Protein AF-A0A1S3DEG0-F1 (afdb_monomer)

Mean predicted aligned error: 12.52 Å

Sequence (162 aa):
MDVEYLLEYLDYTADIGVTLSTEQLSIVQNSLRILQDQARFCRMYFFGIIYGTQKNYYIAFGVRQDALDRIFYYSLNGLNWVLIPNPVSQDNAYSLSQDCRVRFVGDPLLFRDVEEVDTKGMFTIGERGEGDVEAESIKEMVPEIEQVRRLRYDSPRTILNG

Solvent-accessible surface area (backbone atoms only — not comparable to full-atom values): 9826 Å² total; per-residue (Å²): 77,48,50,92,51,38,67,63,52,38,63,73,32,43,88,78,70,49,78,71,55,73,64,57,43,53,44,32,45,52,34,47,52,52,48,25,63,76,71,63,34,73,44,42,30,44,72,50,72,51,77,29,79,77,29,43,38,36,34,33,36,33,30,40,91,82,69,76,60,71,51,43,29,37,15,72,76,44,60,64,74,43,78,53,79,77,69,95,48,69,66,64,37,44,59,55,37,72,72,59,80,67,79,47,54,57,53,59,75,45,72,71,89,80,70,82,78,63,95,69,88,78,93,77,95,79,85,88,80,96,64,90,83,72,35,45,44,54,49,46,46,50,36,55,52,48,52,54,39,49,71,72,71,60,59,73,82,74,71,93,78,132

pLDDT: mean 70.71, std 19.08, range [29.12, 95.38]

Radius of gyration: 17.84 Å; Cα contacts (8 Å, |Δi|>4): 193; chains: 1; bounding box: 49×44×47 Å

Structure (mmCIF, N/CA/C/O backbone):
data_AF-A0A1S3DEG0-F1
#
_entry.id   AF-A0A1S3DEG0-F1
#
loop_
_atom_site.group_PDB
_atom_site.id
_atom_site.type_symbol
_atom_site.label_atom_id
_atom_site.label_alt_id
_atom_site.label_comp_id
_atom_site.label_asym_id
_atom_site.label_entity_id
_atom_site.label_seq_id
_atom_site.pdbx_PDB_ins_code
_atom_site.Cartn_x
_atom_site.Cartn_y
_atom_site.Cartn_z
_atom_site.occupancy
_atom_site.B_iso_or_equiv
_atom_site.auth_seq_id
_atom_site.auth_comp_id
_atom_site.auth_asym_id
_atom_site.auth_atom_id
_atom_site.pdbx_PDB_model_num
ATOM 1 N N . MET A 1 1 ? -5.744 -8.211 1.419 1.00 82.19 1 MET A N 1
ATOM 2 C CA . MET A 1 1 ? -5.838 -8.379 2.884 1.00 82.19 1 MET A CA 1
ATOM 3 C C . MET A 1 1 ? -6.459 -7.113 3.436 1.00 82.19 1 MET A C 1
ATOM 5 O O . MET A 1 1 ? -5.921 -6.046 3.166 1.00 82.19 1 MET A O 1
ATOM 9 N N . ASP A 1 2 ? -7.634 -7.197 4.057 1.00 87.81 2 ASP A N 1
ATOM 10 C CA . ASP A 1 2 ? -8.298 -6.002 4.605 1.00 87.81 2 ASP A CA 1
ATOM 11 C C . ASP A 1 2 ? -7.419 -5.386 5.701 1.00 87.81 2 ASP A C 1
ATOM 13 O O . ASP A 1 2 ? -6.855 -6.123 6.511 1.00 87.81 2 ASP A O 1
ATOM 17 N N . VAL A 1 3 ? -7.257 -4.062 5.698 1.00 88.75 3 VAL A N 1
ATOM 18 C CA . VAL A 1 3 ? -6.387 -3.352 6.651 1.00 88.75 3 VAL A CA 1
ATOM 19 C C . VAL A 1 3 ? -6.882 -3.511 8.091 1.00 88.75 3 VAL A C 1
ATOM 21 O O . VAL A 1 3 ? -6.070 -3.529 9.023 1.00 88.75 3 VAL A O 1
ATOM 24 N N . GLU A 1 4 ? -8.190 -3.682 8.294 1.00 87.62 4 GLU A N 1
ATOM 25 C CA . GLU A 1 4 ? -8.755 -3.924 9.625 1.00 87.62 4 GLU A CA 1
ATOM 26 C C . GLU A 1 4 ? -8.282 -5.252 10.225 1.00 87.62 4 GLU A C 1
ATOM 28 O O . GLU A 1 4 ? -7.932 -5.292 11.403 1.00 87.62 4 GLU A O 1
ATOM 33 N N . TYR A 1 5 ? -8.165 -6.289 9.393 1.00 87.25 5 TYR A N 1
ATOM 34 C CA . TYR A 1 5 ? -7.825 -7.661 9.791 1.00 87.25 5 TYR A CA 1
ATOM 35 C C . TYR A 1 5 ? -6.425 -8.083 9.318 1.00 87.25 5 TYR A C 1
ATOM 37 O O . TYR A 1 5 ? -6.130 -9.267 9.170 1.00 87.25 5 TYR A O 1
ATOM 45 N N . LEU A 1 6 ? -5.546 -7.116 9.033 1.00 85.62 6 LEU A N 1
ATOM 46 C CA . LEU A 1 6 ? -4.261 -7.373 8.377 1.00 85.62 6 LEU A CA 1
ATOM 47 C C . LEU A 1 6 ? -3.353 -8.317 9.179 1.00 85.62 6 LEU A C 1
ATOM 49 O O . LEU A 1 6 ? -2.688 -9.160 8.585 1.00 85.62 6 LEU A O 1
ATOM 53 N N . LEU A 1 7 ? -3.350 -8.188 10.509 1.00 86.00 7 LEU A N 1
ATOM 54 C CA . LEU A 1 7 ? -2.585 -9.057 11.406 1.00 86.00 7 LEU A CA 1
ATOM 55 C C . LEU A 1 7 ? -3.064 -10.511 11.311 1.00 86.00 7 LEU A C 1
ATOM 57 O O . LEU A 1 7 ? -2.260 -11.399 11.056 1.00 86.00 7 LEU A O 1
ATOM 61 N N . GLU A 1 8 ? -4.377 -10.732 11.400 1.00 86.44 8 GLU A N 1
ATOM 62 C CA . GLU A 1 8 ? -4.973 -12.066 11.283 1.00 86.44 8 GLU A CA 1
ATOM 63 C C . GLU A 1 8 ? -4.641 -12.699 9.929 1.00 86.44 8 GLU A C 1
ATOM 65 O O . GLU A 1 8 ? -4.237 -13.857 9.858 1.00 86.44 8 GLU A O 1
ATOM 70 N N . TYR A 1 9 ? -4.749 -11.929 8.840 1.00 84.12 9 TYR A N 1
ATOM 71 C CA . TYR A 1 9 ? -4.392 -12.415 7.508 1.00 84.12 9 TYR A CA 1
ATOM 72 C C . TYR A 1 9 ? -2.926 -12.830 7.400 1.00 84.12 9 TYR A C 1
ATOM 74 O O . TYR A 1 9 ? -2.643 -13.835 6.751 1.00 84.12 9 TYR A O 1
ATOM 82 N N . LEU A 1 10 ? -2.010 -12.075 8.008 1.00 82.81 10 LEU A N 1
ATOM 83 C CA . LEU A 1 10 ? -0.590 -12.410 7.977 1.00 82.81 10 LEU A CA 1
ATOM 84 C C . LEU A 1 10 ? -0.275 -13.654 8.795 1.00 82.81 10 LEU A C 1
ATOM 86 O O . LEU A 1 10 ? 0.512 -14.469 8.323 1.00 82.81 10 LEU A O 1
ATOM 90 N N . ASP A 1 11 ? -0.928 -13.840 9.941 1.00 82.88 11 ASP A N 1
ATOM 91 C CA . ASP A 1 11 ? -0.791 -15.058 10.742 1.00 82.88 11 ASP A CA 1
ATOM 92 C C . ASP A 1 11 ? -1.233 -16.293 9.940 1.00 82.88 11 ASP A C 1
ATOM 94 O O . ASP A 1 11 ? -0.528 -17.301 9.917 1.00 82.88 11 ASP A O 1
ATOM 98 N N . TYR A 1 12 ? -2.333 -16.198 9.181 1.00 81.06 12 TYR A N 1
ATOM 99 C CA . TYR A 1 12 ? -2.764 -17.277 8.279 1.00 81.06 12 TYR A CA 1
ATOM 100 C C . TYR A 1 12 ? -1.820 -17.506 7.092 1.00 81.06 12 TYR A C 1
ATOM 102 O O . TYR A 1 12 ? -1.755 -18.617 6.567 1.00 81.06 12 TYR A O 1
ATOM 110 N N . THR A 1 13 ? -1.108 -16.475 6.629 1.00 76.25 13 THR A N 1
ATOM 111 C CA . THR A 1 13 ? -0.156 -16.592 5.511 1.00 76.25 13 THR A CA 1
ATOM 112 C C . THR A 1 13 ? 1.294 -16.789 5.951 1.00 76.25 13 THR A C 1
ATOM 114 O O . THR A 1 13 ? 2.182 -16.872 5.099 1.00 76.25 13 THR A O 1
ATOM 117 N N . ALA A 1 14 ? 1.557 -16.902 7.252 1.00 76.56 14 ALA A N 1
ATOM 118 C CA . ALA A 1 14 ? 2.904 -17.105 7.772 1.00 76.56 14 ALA A CA 1
ATOM 119 C C . ALA A 1 14 ? 3.514 -18.416 7.245 1.00 76.56 14 ALA A C 1
ATOM 121 O O . ALA A 1 14 ? 4.683 -18.443 6.856 1.00 76.56 14 ALA A O 1
ATOM 122 N N . ASP A 1 15 ? 2.692 -19.462 7.110 1.00 72.38 15 ASP A N 1
ATOM 123 C CA . ASP A 1 15 ? 3.102 -20.784 6.618 1.00 72.38 15 ASP A CA 1
ATOM 124 C C . ASP A 1 15 ? 3.563 -20.784 5.151 1.00 72.38 15 ASP A C 1
ATOM 126 O O . ASP A 1 15 ? 4.336 -21.648 4.740 1.00 72.38 15 ASP A O 1
ATOM 130 N N . ILE A 1 16 ? 3.134 -19.800 4.351 1.00 71.12 16 ILE A N 1
ATOM 131 C CA . ILE A 1 16 ? 3.539 -19.650 2.941 1.00 71.12 16 ILE A CA 1
ATOM 132 C C . ILE A 1 16 ? 4.714 -18.676 2.759 1.00 71.12 16 ILE A C 1
ATOM 134 O O . ILE A 1 16 ? 5.037 -18.298 1.633 1.00 71.12 16 ILE A O 1
ATOM 138 N N . GLY A 1 17 ? 5.360 -18.267 3.857 1.00 67.38 17 GLY A N 1
ATOM 139 C CA . GLY A 1 17 ? 6.554 -17.421 3.837 1.00 67.38 17 GLY A CA 1
ATOM 140 C C . GLY A 1 17 ? 6.285 -15.940 3.562 1.00 67.38 17 GLY A C 1
ATOM 141 O O . GLY A 1 17 ? 7.229 -15.183 3.345 1.00 67.38 17 GLY A O 1
ATOM 142 N N . VAL A 1 18 ? 5.020 -15.505 3.583 1.00 67.88 18 VAL A N 1
ATOM 143 C CA . VAL A 1 18 ? 4.659 -14.085 3.500 1.00 67.88 18 VAL A CA 1
ATOM 144 C C . VAL A 1 18 ? 4.621 -13.528 4.916 1.00 67.88 18 VAL A C 1
ATOM 146 O O . VAL A 1 18 ? 3.647 -13.724 5.639 1.00 67.88 18 VAL A O 1
ATOM 149 N N . THR A 1 19 ? 5.689 -12.843 5.321 1.00 75.75 19 THR A N 1
ATOM 150 C CA . THR A 1 19 ? 5.804 -12.277 6.669 1.00 75.75 19 THR A CA 1
ATOM 151 C C . THR A 1 19 ? 6.229 -10.810 6.624 1.00 75.75 19 THR A C 1
ATOM 153 O O . THR A 1 19 ? 7.064 -10.395 5.820 1.00 75.75 19 THR A O 1
ATOM 156 N N . LEU A 1 20 ? 5.618 -10.007 7.493 1.00 81.06 20 LEU A N 1
ATOM 157 C CA . LEU A 1 20 ? 6.063 -8.659 7.838 1.00 81.06 20 LEU A CA 1
ATOM 158 C C . LEU A 1 20 ? 6.545 -8.686 9.284 1.00 81.06 20 LEU A C 1
ATOM 160 O O . LEU A 1 20 ? 5.969 -9.396 10.110 1.00 81.06 20 LEU A O 1
ATOM 164 N N . SER A 1 21 ? 7.566 -7.894 9.616 1.00 85.56 21 SER A N 1
ATOM 165 C CA . SER A 1 21 ? 7.881 -7.684 11.031 1.00 85.56 21 SER A CA 1
ATOM 166 C C . SER A 1 21 ? 6.718 -6.967 11.725 1.00 85.56 21 SER A C 1
ATOM 168 O O . SER A 1 21 ? 5.973 -6.214 11.097 1.00 85.56 21 SER A O 1
ATOM 170 N N . THR A 1 22 ? 6.566 -7.153 13.036 1.00 85.62 22 THR A N 1
ATOM 171 C CA . THR A 1 22 ? 5.518 -6.474 13.820 1.00 85.62 22 THR A CA 1
ATOM 172 C C . THR A 1 22 ? 5.608 -4.948 13.705 1.00 85.62 22 THR A C 1
ATOM 174 O O . THR A 1 22 ? 4.589 -4.257 13.666 1.00 85.62 22 THR A O 1
ATOM 177 N N . GLU A 1 23 ? 6.828 -4.419 13.599 1.00 88.88 23 GLU A N 1
ATOM 178 C CA . GLU A 1 23 ? 7.080 -2.998 13.367 1.00 88.88 23 GLU A CA 1
ATOM 179 C C . GLU A 1 23 ? 6.576 -2.560 11.986 1.00 88.88 23 GLU A C 1
ATOM 181 O O . GLU A 1 23 ? 5.772 -1.633 11.891 1.00 88.88 23 GLU A O 1
ATOM 186 N N . GLN A 1 24 ? 6.978 -3.263 10.922 1.00 88.25 24 GLN A N 1
ATOM 187 C CA . GLN A 1 24 ? 6.537 -2.974 9.553 1.00 88.25 24 GLN A CA 1
ATOM 188 C C . GLN A 1 24 ? 5.021 -3.079 9.413 1.00 88.25 24 GLN A C 1
ATOM 190 O O . GLN A 1 24 ? 4.398 -2.234 8.775 1.00 88.25 24 GLN A O 1
ATOM 195 N N . LEU A 1 25 ? 4.422 -4.088 10.041 1.00 89.38 25 LEU A N 1
ATOM 196 C CA . LEU A 1 25 ? 2.982 -4.277 10.069 1.00 89.38 25 LEU A CA 1
ATOM 197 C C . LEU A 1 25 ? 2.281 -3.083 10.719 1.00 89.38 25 LEU A C 1
ATOM 199 O O . LEU A 1 25 ? 1.354 -2.530 10.135 1.00 89.38 25 LEU A O 1
ATOM 203 N N . SER A 1 26 ? 2.749 -2.654 11.891 1.00 91.00 26 SER A N 1
ATOM 204 C CA . SER A 1 26 ? 2.172 -1.513 12.611 1.00 91.00 26 SER A CA 1
ATOM 205 C C . SER A 1 26 ? 2.278 -0.222 11.795 1.00 91.00 26 SER A C 1
ATOM 207 O O . SER A 1 26 ? 1.328 0.556 11.723 1.00 91.00 26 SER A O 1
ATOM 209 N N . ILE A 1 27 ? 3.422 -0.016 11.138 1.00 92.75 27 ILE A N 1
ATOM 210 C CA . ILE A 1 27 ? 3.673 1.113 10.238 1.00 92.75 27 ILE A CA 1
ATOM 211 C C . ILE A 1 27 ? 2.680 1.109 9.070 1.00 92.75 27 ILE A C 1
ATOM 213 O O . ILE A 1 27 ? 1.974 2.097 8.862 1.00 92.75 27 ILE A O 1
ATOM 217 N N . VAL A 1 28 ? 2.596 -0.008 8.342 1.00 92.56 28 VAL A N 1
ATOM 218 C CA . VAL A 1 28 ? 1.744 -0.160 7.154 1.00 92.56 28 VAL A CA 1
ATOM 219 C C . VAL A 1 28 ? 0.267 -0.062 7.523 1.00 92.56 28 VAL A C 1
ATOM 221 O O . VAL A 1 28 ? -0.499 0.614 6.843 1.00 92.56 28 VAL A O 1
ATOM 224 N N . GLN A 1 29 ? -0.155 -0.693 8.616 1.00 93.19 29 GLN A N 1
ATOM 225 C CA . GLN A 1 29 ? -1.552 -0.672 9.035 1.00 93.19 29 GLN A CA 1
ATOM 226 C C . GLN A 1 29 ? -2.005 0.744 9.416 1.00 93.19 29 GLN A C 1
ATOM 228 O O . GLN A 1 29 ? -3.086 1.180 9.014 1.00 93.19 29 GLN A O 1
ATOM 233 N N . ASN A 1 30 ? -1.177 1.479 10.163 1.00 94.06 30 ASN A N 1
ATOM 234 C CA . ASN A 1 30 ? -1.499 2.844 10.572 1.00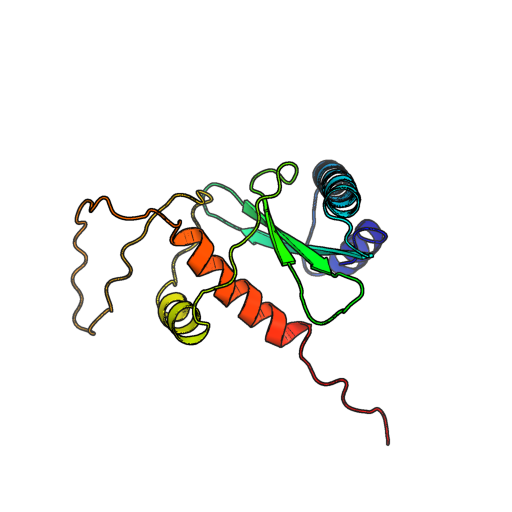 94.06 30 ASN A CA 1
ATOM 235 C C . ASN A 1 30 ? -1.496 3.811 9.386 1.00 94.06 30 ASN A C 1
ATOM 237 O O . ASN A 1 30 ? -2.427 4.604 9.244 1.00 94.06 30 ASN A O 1
ATOM 241 N N . SER A 1 31 ? -0.492 3.731 8.510 1.00 95.38 31 SER A N 1
ATOM 242 C CA . SER A 1 31 ? -0.416 4.603 7.336 1.00 95.38 31 SER A CA 1
ATOM 243 C C . SER A 1 31 ? -1.574 4.359 6.362 1.00 95.38 31 SER A C 1
ATOM 245 O O . SER A 1 31 ? -2.138 5.314 5.830 1.00 95.38 31 SER A O 1
ATOM 247 N N . LEU A 1 32 ? -1.998 3.103 6.185 1.00 94.44 32 LEU A N 1
ATOM 248 C CA . LEU A 1 32 ? -3.148 2.759 5.349 1.00 94.44 32 LEU A CA 1
ATOM 249 C C . LEU A 1 32 ? -4.481 3.213 5.948 1.00 94.44 32 LEU A C 1
ATOM 251 O O . LEU A 1 32 ? -5.350 3.641 5.192 1.00 94.44 32 LEU A O 1
ATOM 255 N N . ARG A 1 33 ? -4.648 3.184 7.278 1.00 93.75 33 ARG A N 1
ATOM 256 C CA . ARG A 1 33 ? -5.831 3.772 7.936 1.00 93.75 33 ARG A CA 1
ATOM 257 C C . ARG A 1 33 ? -5.917 5.278 7.715 1.00 93.75 33 ARG A C 1
ATOM 259 O O . ARG A 1 33 ? -6.991 5.787 7.410 1.00 93.75 33 ARG A O 1
ATOM 266 N N . ILE A 1 34 ? -4.789 5.980 7.833 1.00 94.81 34 ILE A N 1
ATOM 267 C CA . ILE A 1 34 ? -4.723 7.421 7.554 1.00 94.81 34 ILE A CA 1
ATOM 268 C C . ILE A 1 34 ? -5.116 7.687 6.097 1.00 94.81 34 ILE A C 1
ATOM 270 O O . ILE A 1 34 ? -5.946 8.554 5.830 1.00 94.81 34 ILE A O 1
ATOM 274 N N . LEU A 1 35 ? -4.573 6.908 5.158 1.00 93.38 35 LEU A N 1
ATOM 275 C CA . LEU A 1 35 ? -4.905 7.033 3.741 1.00 93.38 35 LEU A CA 1
ATOM 276 C C . LEU A 1 35 ? -6.389 6.745 3.460 1.00 93.38 35 LEU A C 1
ATOM 278 O O . LEU A 1 35 ? -7.009 7.458 2.671 1.00 93.38 35 LEU A O 1
ATOM 282 N N . GLN A 1 36 ? -6.966 5.729 4.109 1.00 92.94 36 GLN A N 1
ATOM 283 C CA . GLN A 1 36 ? -8.381 5.377 3.980 1.00 92.94 36 GLN A CA 1
ATOM 284 C C . GLN A 1 36 ? -9.289 6.555 4.351 1.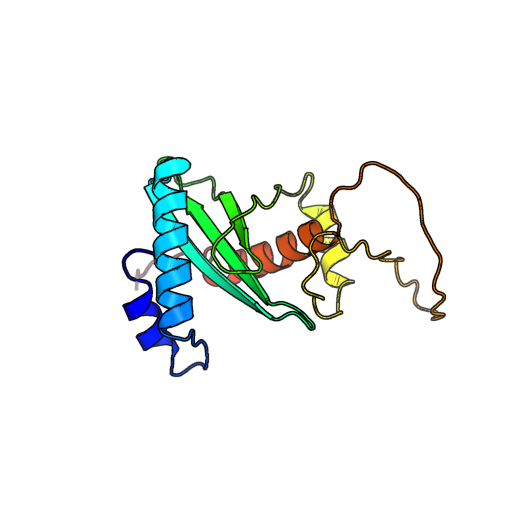00 92.94 36 GLN A C 1
ATOM 286 O O . GLN A 1 36 ? -10.207 6.874 3.591 1.00 92.94 36 GLN A O 1
ATOM 291 N N . ASP A 1 37 ? -9.006 7.215 5.476 1.00 92.50 37 ASP A N 1
ATOM 292 C CA . ASP A 1 37 ? -9.769 8.369 5.956 1.00 92.50 37 ASP A CA 1
ATOM 293 C C . ASP A 1 37 ? -9.592 9.592 5.037 1.00 92.50 37 ASP A C 1
ATOM 295 O O . ASP A 1 37 ? -10.569 10.174 4.560 1.00 92.50 37 ASP A O 1
ATOM 299 N N . GLN A 1 38 ? -8.345 9.920 4.678 1.00 91.94 38 GLN A N 1
ATOM 300 C CA . GLN A 1 38 ? -8.023 11.072 3.827 1.00 91.94 38 GLN A CA 1
ATOM 301 C C . GLN A 1 38 ? -8.651 10.984 2.431 1.00 91.94 38 GLN A C 1
ATOM 303 O O . GLN A 1 38 ? -9.196 11.966 1.923 1.00 91.94 38 GLN A O 1
ATOM 308 N N . ALA A 1 39 ? -8.586 9.811 1.800 1.00 86.69 39 ALA A N 1
ATOM 309 C CA . ALA A 1 39 ? -9.096 9.596 0.448 1.00 86.69 39 ALA A CA 1
ATOM 310 C C . ALA A 1 39 ? -10.568 9.134 0.409 1.00 86.69 39 ALA A C 1
ATOM 312 O O . ALA A 1 39 ? -11.109 8.917 -0.686 1.00 86.69 39 ALA A O 1
ATOM 313 N N . ARG A 1 40 ? -11.214 9.026 1.584 1.00 88.12 40 ARG A N 1
ATOM 314 C CA . ARG A 1 40 ? -12.610 8.599 1.788 1.00 88.12 40 ARG A CA 1
ATOM 315 C C . ARG A 1 40 ? -12.920 7.249 1.143 1.00 88.12 40 ARG A C 1
ATOM 317 O O . ARG A 1 40 ? -13.938 7.081 0.468 1.00 88.12 40 ARG A O 1
ATOM 324 N N . PHE A 1 41 ? -12.021 6.287 1.317 1.00 89.00 41 PHE A N 1
ATOM 325 C CA . PHE A 1 41 ? -12.264 4.918 0.877 1.00 89.00 41 PHE A CA 1
ATOM 326 C C . PHE A 1 41 ? -13.196 4.205 1.854 1.00 89.00 41 PHE A C 1
ATOM 328 O O . PHE A 1 41 ? -13.044 4.312 3.069 1.00 89.00 41 PHE A O 1
ATOM 335 N N . CYS A 1 42 ? -14.144 3.429 1.327 1.00 89.06 42 CYS A N 1
ATOM 336 C CA . CYS A 1 42 ? -15.008 2.601 2.166 1.00 89.06 42 CYS A CA 1
ATOM 337 C C . CYS A 1 42 ? -14.206 1.476 2.812 1.00 89.06 42 CYS A C 1
ATOM 339 O O . CYS A 1 42 ? -14.424 1.155 3.976 1.00 89.06 42 CYS A O 1
ATOM 341 N N . ARG A 1 43 ? -13.278 0.887 2.050 1.00 89.44 43 ARG A N 1
ATOM 342 C CA . ARG A 1 43 ? -12.341 -0.128 2.529 1.00 89.44 43 ARG A CA 1
ATOM 343 C C . ARG A 1 43 ? -10.986 0.039 1.869 1.00 89.44 43 ARG A C 1
ATOM 345 O O . ARG A 1 43 ? -10.901 0.430 0.703 1.00 89.44 43 ARG A O 1
ATOM 352 N N . MET A 1 44 ? -9.948 -0.303 2.618 1.00 91.88 44 MET A N 1
ATOM 353 C CA . MET A 1 44 ? -8.569 -0.308 2.157 1.00 91.88 44 MET A CA 1
ATOM 354 C C . MET A 1 44 ? -8.003 -1.718 2.291 1.00 91.88 44 MET A C 1
ATOM 356 O O . MET A 1 44 ? -8.254 -2.416 3.272 1.00 91.88 44 MET A O 1
ATOM 360 N N . TYR A 1 45 ? -7.226 -2.134 1.300 1.00 91.38 45 TYR A N 1
ATOM 361 C CA . TYR A 1 45 ? -6.642 -3.461 1.239 1.00 91.38 45 TYR A CA 1
ATOM 362 C C . TYR A 1 45 ? -5.143 -3.368 1.022 1.00 91.38 45 TYR A C 1
ATOM 364 O O . TYR A 1 45 ? -4.678 -2.739 0.073 1.00 91.38 45 TYR A O 1
ATOM 372 N N . PHE A 1 46 ? -4.384 -4.072 1.851 1.00 91.25 46 PHE A N 1
ATOM 373 C CA . PHE A 1 46 ? -2.997 -4.377 1.546 1.00 91.25 46 PHE A CA 1
ATOM 374 C C . PHE A 1 46 ? -2.948 -5.507 0.511 1.00 91.25 46 PHE A C 1
ATOM 376 O O . PHE A 1 46 ? -3.594 -6.552 0.681 1.00 91.25 46 PHE A O 1
ATOM 383 N N . PHE A 1 47 ? -2.232 -5.277 -0.588 1.00 88.50 47 PHE A N 1
ATOM 384 C CA . PHE A 1 47 ? -2.107 -6.234 -1.684 1.00 88.50 47 PHE A CA 1
ATOM 385 C C . PHE A 1 47 ? -0.908 -7.156 -1.474 1.00 88.50 47 PHE A C 1
ATOM 387 O O . PHE A 1 47 ? -1.051 -8.373 -1.581 1.00 88.50 47 PHE A O 1
ATOM 394 N N . GLY A 1 48 ? 0.247 -6.580 -1.140 1.00 87.62 48 GLY A N 1
ATOM 395 C CA . GLY A 1 48 ? 1.480 -7.326 -0.930 1.00 87.62 48 GLY A CA 1
ATOM 396 C C . GLY A 1 48 ? 2.726 -6.477 -1.141 1.00 87.62 48 GLY A C 1
ATOM 397 O O . GLY A 1 48 ? 2.665 -5.246 -1.167 1.00 87.62 48 GLY A O 1
ATOM 398 N N . ILE A 1 49 ? 3.858 -7.162 -1.292 1.00 87.56 49 ILE A N 1
ATOM 399 C CA . ILE A 1 49 ? 5.168 -6.555 -1.511 1.00 87.56 49 ILE A CA 1
ATOM 400 C C . ILE A 1 49 ? 5.747 -7.088 -2.817 1.00 87.56 49 ILE A C 1
ATOM 402 O O . ILE A 1 49 ? 5.800 -8.300 -3.017 1.00 87.56 49 ILE A O 1
ATOM 406 N N . ILE A 1 50 ? 6.223 -6.185 -3.667 1.00 85.88 50 ILE A N 1
ATOM 407 C CA . ILE A 1 50 ? 7.082 -6.518 -4.801 1.00 85.88 50 ILE A CA 1
ATOM 408 C C . ILE A 1 50 ? 8.524 -6.324 -4.335 1.00 85.88 50 ILE A C 1
ATOM 410 O O . ILE A 1 50 ? 8.939 -5.215 -3.982 1.00 85.88 50 ILE A O 1
ATOM 414 N N . TYR A 1 51 ? 9.277 -7.420 -4.274 1.00 84.81 51 TYR A N 1
ATOM 415 C CA . TYR A 1 51 ? 10.660 -7.399 -3.808 1.00 84.81 51 TYR A CA 1
ATOM 416 C C . TYR A 1 51 ? 11.579 -6.872 -4.907 1.00 84.81 51 TYR A C 1
ATOM 418 O O . TYR A 1 51 ? 11.762 -7.514 -5.943 1.00 84.81 51 TYR A O 1
ATOM 426 N N . GLY A 1 52 ? 12.161 -5.699 -4.669 1.00 83.75 52 GLY A N 1
ATOM 427 C CA . GLY A 1 52 ? 13.162 -5.117 -5.552 1.00 83.75 52 GLY A CA 1
ATOM 428 C C . GLY A 1 52 ? 14.585 -5.470 -5.123 1.00 83.75 52 GLY A C 1
ATOM 429 O O . GLY A 1 52 ? 14.818 -6.041 -4.060 1.00 83.75 52 GLY A O 1
ATOM 430 N N . THR A 1 53 ? 15.562 -5.126 -5.958 1.00 82.38 53 THR A N 1
ATOM 431 C CA . THR A 1 53 ? 16.983 -5.367 -5.677 1.00 82.38 53 THR A CA 1
ATOM 432 C C . THR A 1 53 ? 17.563 -4.382 -4.665 1.00 82.38 53 THR A C 1
ATOM 434 O O . THR A 1 53 ? 18.435 -4.778 -3.896 1.00 82.38 53 THR A O 1
ATOM 437 N N . GLN A 1 54 ? 17.092 -3.129 -4.632 1.00 84.75 54 GLN A N 1
ATOM 438 C CA . GLN A 1 54 ? 17.518 -2.122 -3.648 1.00 84.75 54 GLN A CA 1
ATOM 439 C C . GLN A 1 54 ? 16.422 -1.790 -2.635 1.00 84.75 54 GLN A C 1
ATOM 441 O O . GLN A 1 54 ? 16.704 -1.676 -1.442 1.00 84.75 54 GLN A O 1
ATOM 446 N N . LYS A 1 55 ? 15.177 -1.610 -3.093 1.00 84.38 55 LYS A N 1
ATOM 447 C CA . LYS A 1 55 ? 14.024 -1.341 -2.221 1.00 84.38 55 LYS A CA 1
ATOM 448 C C . LYS A 1 55 ? 12.810 -2.142 -2.652 1.00 84.38 55 LYS A C 1
ATOM 450 O O . LYS A 1 55 ? 12.611 -2.413 -3.831 1.00 84.38 55 LYS A O 1
ATOM 455 N N . ASN A 1 56 ? 11.990 -2.471 -1.666 1.00 87.88 56 ASN A N 1
ATOM 456 C CA . ASN A 1 56 ? 10.739 -3.180 -1.864 1.00 87.88 56 ASN A CA 1
ATOM 457 C C . ASN A 1 56 ? 9.598 -2.187 -2.082 1.00 87.88 56 ASN A C 1
ATOM 459 O O . ASN A 1 56 ? 9.573 -1.122 -1.461 1.00 87.88 56 ASN A O 1
ATOM 463 N N . TYR A 1 57 ? 8.636 -2.566 -2.915 1.00 88.56 57 TYR A N 1
ATOM 464 C CA . TYR A 1 57 ? 7.426 -1.790 -3.148 1.00 88.56 57 TYR A CA 1
ATOM 465 C C . TYR A 1 57 ? 6.267 -2.424 -2.393 1.00 88.56 57 TYR A C 1
ATOM 467 O O . TYR A 1 57 ? 5.882 -3.559 -2.659 1.00 88.56 57 TYR A O 1
ATOM 475 N N . TYR A 1 58 ? 5.695 -1.681 -1.460 1.00 91.25 58 TYR A N 1
ATOM 476 C CA . TYR A 1 58 ? 4.460 -2.030 -0.777 1.00 91.25 58 TYR A CA 1
ATOM 477 C C . TYR A 1 58 ? 3.291 -1.591 -1.642 1.00 91.25 58 TYR A C 1
ATOM 479 O O . TYR A 1 58 ? 3.226 -0.426 -2.027 1.00 91.25 58 TYR A O 1
ATOM 487 N N . ILE A 1 59 ? 2.369 -2.505 -1.925 1.00 91.25 59 ILE A N 1
ATOM 488 C CA . ILE A 1 59 ? 1.210 -2.252 -2.779 1.00 91.25 59 ILE A CA 1
ATOM 489 C C . ILE A 1 59 ? -0.057 -2.335 -1.941 1.00 91.25 59 ILE A C 1
ATOM 491 O O . ILE A 1 59 ? -0.260 -3.284 -1.177 1.00 91.25 59 ILE A O 1
ATOM 495 N N . ALA A 1 60 ? -0.934 -1.356 -2.112 1.00 92.50 60 ALA A N 1
ATOM 496 C CA . ALA A 1 60 ? -2.249 -1.330 -1.494 1.00 92.50 60 ALA A CA 1
ATOM 497 C C . ALA A 1 60 ? -3.284 -0.770 -2.469 1.00 92.50 60 ALA A C 1
ATOM 499 O O . ALA A 1 60 ? -2.940 -0.083 -3.428 1.00 92.50 60 ALA A O 1
ATOM 500 N N . PHE A 1 61 ? -4.559 -1.057 -2.236 1.00 91.38 61 PHE A N 1
ATOM 501 C CA . PHE A 1 61 ? -5.639 -0.473 -3.020 1.00 91.38 61 PHE A CA 1
ATOM 502 C C . PHE A 1 61 ? -6.844 -0.121 -2.157 1.00 91.38 61 PHE A C 1
ATOM 504 O O . PHE A 1 61 ? -7.188 -0.835 -1.214 1.00 91.38 61 PHE A O 1
ATOM 511 N N . GLY A 1 62 ? -7.485 0.988 -2.505 1.00 90.62 62 GLY A N 1
ATOM 512 C CA . GLY A 1 62 ? -8.722 1.454 -1.893 1.00 90.62 62 GLY A CA 1
ATOM 513 C C . GLY A 1 62 ? -9.921 1.155 -2.781 1.00 90.62 62 GLY A C 1
ATOM 514 O O . GLY A 1 62 ? -9.821 1.187 -4.009 1.00 90.62 62 GLY A O 1
ATOM 515 N N . VAL A 1 63 ? -11.062 0.877 -2.155 1.00 88.06 63 VAL A N 1
ATOM 516 C CA . VAL A 1 63 ? -12.346 0.678 -2.835 1.00 88.06 63 VAL A CA 1
ATOM 517 C C . VAL A 1 63 ? -13.339 1.714 -2.322 1.00 88.06 63 VAL A C 1
ATOM 519 O O . VAL A 1 63 ? -13.504 1.898 -1.110 1.00 88.06 63 VAL A O 1
ATOM 522 N N . ARG A 1 64 ? -13.990 2.418 -3.251 1.00 84.06 64 ARG A N 1
ATOM 523 C CA . ARG A 1 64 ? -15.084 3.355 -2.950 1.00 84.06 64 ARG A CA 1
ATOM 524 C C . ARG A 1 64 ? -16.432 2.639 -2.998 1.00 84.06 64 ARG A C 1
ATOM 526 O O . ARG A 1 64 ? -16.515 1.496 -3.438 1.00 84.06 64 ARG A O 1
ATOM 533 N N . GLN A 1 65 ? -17.480 3.307 -2.526 1.00 72.19 65 GLN A N 1
ATOM 534 C CA . GLN A 1 65 ? -18.809 2.719 -2.328 1.00 72.19 65 GLN A CA 1
ATOM 535 C C . GLN A 1 65 ? -19.387 2.076 -3.598 1.00 72.19 65 GLN A C 1
ATOM 537 O O . GLN A 1 65 ? -20.089 1.073 -3.502 1.00 72.19 65 GLN A O 1
ATOM 542 N N . ASP A 1 66 ? -18.998 2.583 -4.769 1.00 68.44 66 ASP A N 1
ATOM 543 C CA . ASP A 1 66 ? -19.444 2.077 -6.069 1.00 68.44 66 ASP A CA 1
ATOM 544 C C . ASP A 1 66 ? -18.735 0.788 -6.527 1.00 68.44 66 ASP A C 1
ATOM 546 O O . ASP A 1 66 ? -19.058 0.280 -7.594 1.00 68.44 66 ASP A O 1
ATOM 550 N N . ALA A 1 67 ? -17.817 0.233 -5.719 1.00 62.00 67 ALA A N 1
ATOM 551 C CA . ALA A 1 67 ? -17.189 -1.102 -5.778 1.00 62.00 67 ALA A CA 1
ATOM 552 C C . ALA A 1 67 ? -16.501 -1.549 -7.090 1.00 62.00 67 ALA A C 1
ATOM 554 O O . ALA A 1 67 ? -15.769 -2.542 -7.077 1.00 62.00 67 ALA A O 1
ATOM 555 N N . LEU A 1 68 ? -16.701 -0.837 -8.197 1.00 65.88 68 LEU A N 1
ATOM 556 C CA . LEU A 1 68 ? -16.161 -1.145 -9.517 1.00 65.88 68 LEU A CA 1
ATOM 557 C C . LEU A 1 68 ? -14.753 -0.571 -9.692 1.00 65.88 68 LEU A C 1
ATOM 559 O O . LEU A 1 68 ? -13.892 -1.246 -10.253 1.00 65.88 68 LEU A O 1
ATOM 563 N N . ASP A 1 69 ? -14.489 0.607 -9.120 1.00 72.50 69 ASP A N 1
ATOM 564 C CA . ASP A 1 69 ? -13.180 1.249 -9.200 1.00 72.50 69 ASP A CA 1
ATOM 565 C C . ASP A 1 69 ? -12.315 0.951 -7.975 1.00 72.50 69 ASP A C 1
ATOM 567 O O . ASP A 1 69 ? -12.639 1.287 -6.828 1.00 72.50 69 ASP A O 1
ATOM 571 N N . ARG A 1 70 ? -11.169 0.325 -8.252 1.00 82.06 70 ARG A N 1
ATOM 572 C CA . ARG A 1 70 ? -10.078 0.117 -7.301 1.00 82.06 70 ARG A CA 1
ATOM 573 C C . ARG A 1 70 ? -8.973 1.100 -7.629 1.00 82.06 70 ARG A C 1
ATOM 575 O O . ARG A 1 70 ? -8.510 1.152 -8.764 1.00 82.06 70 ARG A O 1
ATOM 582 N N . ILE A 1 71 ? -8.542 1.854 -6.629 1.00 86.75 71 ILE A N 1
ATOM 583 C CA . ILE A 1 71 ? -7.471 2.835 -6.783 1.00 86.75 71 ILE A CA 1
ATOM 584 C C . ILE A 1 71 ? -6.220 2.269 -6.126 1.00 86.75 71 ILE A C 1
ATOM 586 O O . ILE A 1 71 ? -6.223 2.022 -4.918 1.00 86.75 71 ILE A O 1
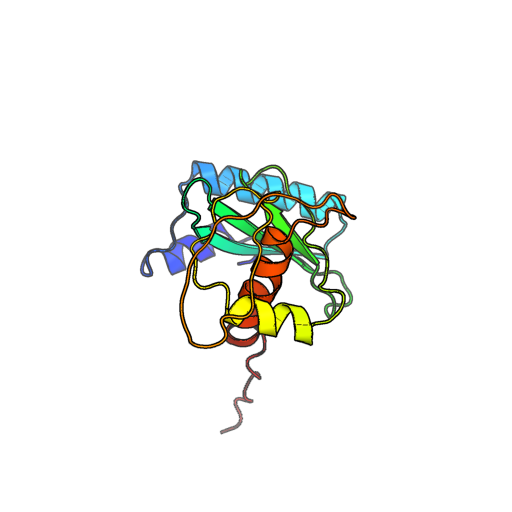ATOM 590 N N . PHE A 1 72 ? -5.176 2.036 -6.918 1.00 88.38 72 PHE A N 1
ATOM 591 C CA . PHE A 1 72 ? -3.933 1.429 -6.451 1.00 88.38 72 PHE A CA 1
ATOM 592 C C . PHE A 1 72 ? -2.921 2.477 -5.996 1.00 88.38 72 PHE A C 1
ATOM 594 O O . PHE A 1 72 ? -2.781 3.542 -6.590 1.00 88.38 72 PHE A O 1
ATOM 601 N N . TYR A 1 73 ? -2.184 2.135 -4.947 1.00 91.06 73 TYR A N 1
ATOM 602 C CA . TYR A 1 73 ? -1.118 2.936 -4.372 1.00 91.06 73 TYR A CA 1
ATOM 603 C C . TYR A 1 73 ? 0.123 2.074 -4.178 1.00 91.06 73 TYR A C 1
ATOM 605 O O . TYR A 1 73 ? 0.025 0.891 -3.838 1.00 91.06 73 TYR A O 1
ATOM 613 N N . TYR A 1 74 ? 1.289 2.695 -4.325 1.00 91.56 74 TYR A N 1
ATOM 614 C CA . TYR A 1 74 ? 2.563 2.099 -3.953 1.00 91.56 74 TYR A CA 1
ATOM 615 C C . TYR A 1 74 ? 3.267 2.922 -2.874 1.00 91.56 74 TYR A C 1
ATOM 617 O O . TYR A 1 74 ? 3.036 4.121 -2.716 1.00 91.56 74 TYR A O 1
ATOM 625 N N . SER A 1 75 ? 4.160 2.274 -2.135 1.00 91.50 75 SER A N 1
ATOM 626 C CA . SER A 1 75 ? 5.064 2.918 -1.190 1.00 91.50 75 SER A CA 1
ATOM 627 C C . SER A 1 75 ? 6.413 2.206 -1.181 1.00 91.50 75 SER A C 1
ATOM 629 O O . SER A 1 75 ? 6.470 0.992 -1.332 1.00 91.50 75 SER A O 1
ATOM 631 N N . LEU A 1 76 ? 7.505 2.939 -0.964 1.00 90.06 76 LEU A N 1
ATOM 632 C CA . LEU A 1 76 ? 8.842 2.355 -0.763 1.00 90.06 76 LEU A CA 1
ATOM 633 C C . LEU A 1 76 ? 9.192 2.160 0.718 1.00 90.06 76 LEU A C 1
ATOM 635 O O . LEU A 1 76 ? 10.175 1.500 1.046 1.00 90.06 76 LEU A O 1
ATOM 639 N N . ASN A 1 77 ? 8.434 2.792 1.616 1.00 88.75 77 ASN A N 1
ATOM 640 C CA . ASN A 1 77 ? 8.721 2.830 3.051 1.00 88.75 77 ASN A CA 1
ATOM 641 C C . ASN A 1 77 ? 7.535 2.383 3.920 1.00 88.75 77 ASN A C 1
ATOM 643 O O . ASN A 1 77 ? 7.659 2.370 5.139 1.00 88.75 77 ASN A O 1
ATOM 647 N N . GLY A 1 78 ? 6.392 2.050 3.311 1.00 88.44 78 GLY A N 1
ATOM 648 C CA . GLY A 1 78 ? 5.172 1.654 4.015 1.00 88.44 78 GLY A CA 1
ATOM 649 C C . GLY A 1 78 ? 4.462 2.802 4.739 1.00 88.44 78 GLY A C 1
ATOM 650 O O . GLY A 1 78 ? 3.500 2.552 5.458 1.00 88.44 78 GLY A O 1
ATOM 651 N N . LEU A 1 79 ? 4.915 4.048 4.568 1.00 91.12 79 LEU A N 1
ATOM 652 C CA . LEU A 1 79 ? 4.368 5.247 5.214 1.00 91.12 79 LEU A CA 1
ATOM 653 C C . LEU A 1 79 ? 3.763 6.211 4.197 1.00 91.12 79 LEU A C 1
ATOM 655 O O . LEU A 1 79 ? 2.621 6.639 4.341 1.00 91.12 79 LEU A O 1
ATOM 659 N N . ASN A 1 80 ? 4.545 6.550 3.174 1.00 90.81 80 ASN A N 1
ATOM 660 C CA . ASN A 1 80 ? 4.163 7.515 2.154 1.00 90.81 80 ASN A CA 1
ATOM 661 C C . ASN A 1 80 ? 3.617 6.758 0.952 1.00 90.81 80 ASN A C 1
ATOM 663 O O . ASN A 1 80 ? 4.364 6.036 0.288 1.00 90.81 80 ASN A O 1
ATOM 667 N N . TRP A 1 81 ? 2.324 6.919 0.700 1.00 92.31 81 TRP A N 1
ATOM 668 C CA . TRP A 1 81 ? 1.616 6.234 -0.372 1.00 92.31 81 TRP A CA 1
ATOM 669 C C . TRP A 1 81 ? 1.423 7.170 -1.559 1.00 92.31 81 TRP A C 1
ATOM 671 O O . TRP A 1 81 ? 0.915 8.280 -1.410 1.00 92.31 81 TRP A O 1
ATOM 681 N N . VAL A 1 82 ? 1.825 6.706 -2.737 1.00 90.19 82 VAL A N 1
ATOM 682 C CA . VAL A 1 82 ? 1.718 7.435 -4.002 1.00 90.19 82 VAL A CA 1
ATOM 683 C C . VAL A 1 82 ? 0.758 6.683 -4.912 1.00 90.19 82 VAL A C 1
ATOM 685 O O . VAL A 1 82 ? 0.787 5.455 -4.977 1.00 90.19 82 VAL A O 1
ATOM 688 N N . LEU A 1 83 ? -0.122 7.427 -5.578 1.00 88.69 83 LEU A N 1
ATOM 689 C CA . LEU A 1 83 ? -1.092 6.878 -6.518 1.00 88.69 83 LEU A CA 1
ATOM 690 C C . LEU A 1 83 ? -0.363 6.213 -7.693 1.00 88.69 83 LEU A C 1
ATOM 692 O O . LEU A 1 83 ? 0.516 6.826 -8.295 1.00 88.69 83 LEU A O 1
ATOM 696 N N . ILE A 1 84 ? -0.753 4.986 -8.033 1.00 83.88 84 ILE A N 1
ATOM 697 C CA . ILE A 1 84 ? -0.349 4.356 -9.290 1.00 83.88 84 ILE A CA 1
ATOM 698 C C . ILE A 1 84 ? -1.305 4.883 -10.374 1.00 83.88 84 ILE A C 1
ATOM 700 O O . ILE A 1 84 ? -2.516 4.674 -10.248 1.00 83.88 84 ILE A O 1
ATOM 704 N N . PRO A 1 85 ? -0.814 5.595 -11.404 1.00 74.88 85 PRO A N 1
ATOM 705 C CA . PRO A 1 85 ? -1.644 6.050 -12.505 1.00 74.88 85 PRO A CA 1
ATOM 706 C C . PRO A 1 85 ? -2.234 4.839 -13.228 1.00 74.88 85 PRO A C 1
ATOM 708 O O . PRO A 1 85 ? -1.552 3.843 -13.475 1.00 74.88 85 PRO A O 1
ATOM 711 N N . ASN A 1 86 ? -3.519 4.924 -13.566 1.00 65.44 86 ASN A N 1
ATOM 712 C CA . ASN A 1 86 ? -4.134 3.904 -14.403 1.00 65.44 86 ASN A CA 1
ATOM 713 C C . ASN A 1 86 ? -3.479 3.936 -15.791 1.00 65.44 86 ASN A C 1
ATOM 715 O O . ASN A 1 86 ? -3.283 5.024 -16.340 1.00 65.44 86 ASN A O 1
ATOM 719 N N . PRO A 1 87 ? -3.160 2.771 -16.378 1.00 56.22 87 PRO A N 1
ATOM 720 C CA . PRO A 1 87 ? -2.553 2.723 -17.695 1.00 56.22 87 PRO A CA 1
ATOM 721 C C . PRO A 1 87 ? -3.537 3.310 -18.710 1.00 56.22 87 PRO A C 1
ATOM 723 O O . PRO A 1 87 ? -4.689 2.883 -18.795 1.00 56.22 87 PRO A O 1
ATOM 726 N N . VAL A 1 88 ? -3.068 4.285 -19.490 1.00 47.03 88 VAL A N 1
ATOM 727 C CA . VAL A 1 88 ? -3.852 4.994 -20.519 1.00 47.03 88 VAL A CA 1
ATOM 728 C C . VAL A 1 88 ? -4.371 4.030 -21.605 1.00 47.03 88 VAL A C 1
ATOM 730 O O . VAL A 1 88 ? -5.385 4.298 -22.244 1.00 47.03 88 VAL A O 1
ATOM 733 N N . SER A 1 89 ? -3.730 2.866 -21.769 1.00 53.53 89 SER A N 1
ATOM 734 C CA . SER A 1 89 ? -4.248 1.718 -22.522 1.00 53.53 89 SER A CA 1
ATOM 735 C C . SER A 1 89 ? -3.748 0.407 -21.900 1.00 53.53 89 SER A C 1
ATOM 737 O O . SER A 1 89 ? -2.555 0.249 -21.642 1.00 53.53 89 SER A O 1
ATOM 739 N N . GLN A 1 90 ? -4.658 -0.533 -21.622 1.00 55.56 90 GLN A N 1
ATOM 740 C CA . GLN A 1 90 ? -4.307 -1.831 -21.022 1.00 55.56 90 GLN A CA 1
ATOM 741 C C . GLN A 1 90 ? -3.436 -2.690 -21.953 1.00 55.56 90 GLN A C 1
ATOM 743 O O . GLN A 1 90 ? -2.611 -3.460 -21.464 1.00 55.56 90 GLN A O 1
ATOM 748 N N . ASP A 1 91 ? -3.586 -2.528 -23.270 1.00 55.53 91 ASP A N 1
ATOM 749 C CA . ASP A 1 91 ? -2.917 -3.367 -24.267 1.00 55.53 91 ASP A CA 1
ATOM 750 C C . ASP A 1 91 ? -1.406 -3.094 -24.344 1.00 55.53 91 ASP A C 1
ATOM 752 O O . ASP A 1 91 ? -0.619 -4.039 -24.304 1.00 55.53 91 ASP A O 1
ATOM 756 N N . ASN A 1 92 ? -0.987 -1.822 -24.342 1.00 56.50 92 ASN A N 1
ATOM 757 C CA . ASN A 1 92 ? 0.435 -1.461 -24.421 1.00 56.50 92 ASN A CA 1
ATOM 758 C C . ASN A 1 92 ? 1.185 -1.738 -23.111 1.00 56.50 92 ASN A C 1
ATOM 760 O O . ASN A 1 92 ? 2.334 -2.169 -23.130 1.00 56.50 92 ASN A O 1
ATOM 764 N N . ALA A 1 93 ? 0.547 -1.512 -21.958 1.00 58.00 93 ALA A N 1
ATOM 765 C CA . ALA A 1 93 ? 1.174 -1.806 -20.669 1.00 58.00 93 ALA A CA 1
ATOM 766 C C . ALA A 1 93 ? 1.412 -3.316 -20.501 1.00 58.00 93 ALA A C 1
ATOM 768 O O . ALA A 1 93 ? 2.453 -3.739 -20.004 1.00 58.00 93 ALA A O 1
ATOM 769 N N . TYR A 1 94 ? 0.460 -4.139 -20.950 1.00 63.00 94 TYR A N 1
ATOM 770 C CA . TYR A 1 94 ? 0.582 -5.587 -20.860 1.00 63.00 94 TYR A CA 1
ATOM 771 C C . TYR A 1 94 ? 1.664 -6.142 -21.789 1.00 63.00 94 TYR A C 1
ATOM 773 O O . TYR A 1 94 ? 2.458 -6.967 -21.339 1.00 63.00 94 TYR A O 1
ATOM 781 N N . SER A 1 95 ? 1.737 -5.687 -23.045 1.00 63.31 95 SER A N 1
ATOM 782 C CA . SER A 1 95 ? 2.761 -6.161 -23.985 1.00 63.31 95 SER A CA 1
ATOM 783 C C . SER A 1 95 ? 4.171 -5.851 -23.483 1.00 63.31 95 SER A C 1
ATOM 785 O O . SER A 1 95 ? 4.977 -6.767 -23.360 1.00 63.31 95 SER A O 1
ATOM 787 N N . LEU A 1 96 ? 4.425 -4.605 -23.067 1.00 60.69 96 LEU A N 1
ATOM 788 C CA . LEU A 1 96 ? 5.737 -4.182 -22.566 1.00 60.69 96 LEU A CA 1
ATOM 789 C C . LEU A 1 96 ? 6.156 -4.964 -21.311 1.00 60.69 96 LEU A C 1
ATOM 791 O O . LEU A 1 96 ? 7.316 -5.331 -21.154 1.00 60.69 96 LEU A O 1
ATOM 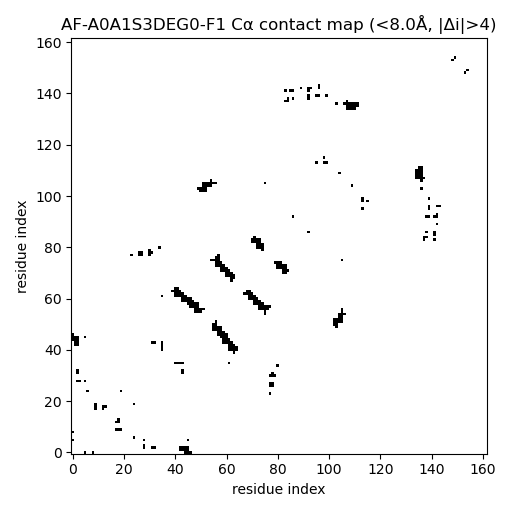795 N N . SER A 1 97 ? 5.204 -5.312 -20.441 1.00 63.84 97 SER A N 1
ATOM 796 C CA . SER A 1 97 ? 5.506 -6.081 -19.226 1.00 63.84 97 SER A CA 1
ATOM 797 C C . SER A 1 97 ? 6.006 -7.499 -19.468 1.00 63.84 97 SER A C 1
ATOM 799 O O . SER A 1 97 ? 6.744 -8.031 -18.641 1.00 63.84 97 SER A O 1
ATOM 801 N N . GLN A 1 98 ? 5.624 -8.125 -20.587 1.00 64.75 98 GLN A N 1
ATOM 802 C CA . GLN A 1 98 ? 6.104 -9.469 -20.917 1.00 64.75 98 GLN A CA 1
ATOM 803 C C . GLN A 1 98 ? 7.601 -9.470 -21.245 1.00 64.75 98 GLN A C 1
ATOM 805 O O . GLN A 1 98 ? 8.290 -10.477 -21.023 1.00 64.75 98 GLN A O 1
ATOM 810 N N . ASP A 1 99 ? 8.098 -8.330 -21.719 1.00 61.78 99 ASP A N 1
ATOM 811 C CA . ASP A 1 99 ? 9.494 -8.122 -22.082 1.00 61.78 99 ASP A CA 1
ATOM 812 C C . ASP A 1 99 ? 10.334 -7.676 -20.872 1.00 61.78 99 ASP A C 1
ATOM 814 O O . ASP A 1 99 ? 11.531 -7.977 -20.784 1.00 61.78 99 ASP A O 1
ATOM 818 N N . CYS A 1 100 ? 9.698 -7.095 -19.850 1.00 61.25 100 CYS A N 1
ATOM 819 C CA . CYS A 1 100 ? 10.321 -6.718 -18.581 1.00 61.25 100 CYS A CA 1
ATOM 820 C C . CYS A 1 100 ? 10.547 -7.926 -17.651 1.00 61.25 100 CYS A C 1
ATOM 822 O O . CYS A 1 100 ? 9.892 -8.106 -16.629 1.00 61.25 100 CYS A O 1
ATOM 824 N N . ARG A 1 101 ? 11.542 -8.765 -17.966 1.00 66.31 101 ARG A N 1
ATOM 825 C CA . ARG A 1 101 ? 11.928 -9.933 -17.134 1.00 66.31 10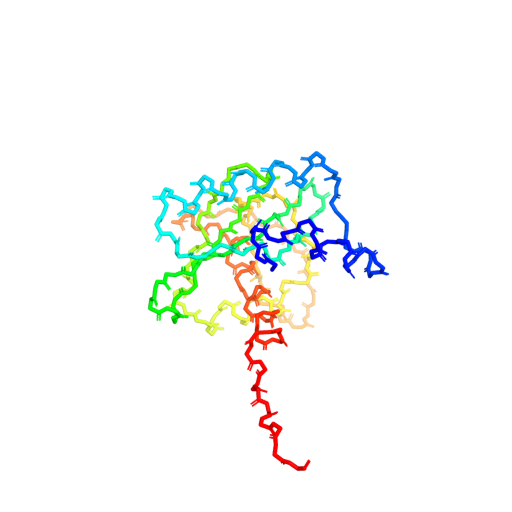1 ARG A CA 1
ATOM 826 C C . ARG A 1 101 ? 12.902 -9.614 -15.997 1.00 66.31 101 ARG A C 1
ATOM 828 O O . ARG A 1 101 ? 13.394 -10.518 -15.316 1.00 66.31 101 ARG A O 1
ATOM 835 N N . VAL A 1 102 ? 13.258 -8.346 -15.824 1.00 67.44 102 VAL A N 1
ATOM 836 C CA . VAL A 1 102 ? 14.299 -7.927 -14.881 1.00 67.44 102 VAL A CA 1
ATOM 837 C C . VAL A 1 102 ? 13.672 -7.574 -13.539 1.00 67.44 102 VAL A C 1
ATOM 839 O O . VAL A 1 102 ? 12.613 -6.964 -13.477 1.00 67.44 102 VAL A O 1
ATOM 842 N N . ARG A 1 103 ? 14.355 -7.912 -12.439 1.00 69.69 103 ARG A N 1
ATOM 843 C CA . ARG A 1 103 ? 13.911 -7.509 -11.100 1.00 69.69 103 ARG A CA 1
ATOM 844 C C . ARG A 1 103 ? 13.772 -5.985 -10.997 1.00 69.69 103 ARG A C 1
ATOM 846 O O . ARG A 1 103 ? 14.621 -5.236 -11.501 1.00 69.69 103 ARG A O 1
ATOM 853 N N . PHE A 1 104 ? 12.738 -5.548 -10.283 1.00 76.75 104 PHE A N 1
ATOM 854 C CA . PHE A 1 104 ? 12.539 -4.144 -9.939 1.00 76.75 104 PHE A CA 1
ATOM 855 C C . PHE A 1 104 ? 13.705 -3.629 -9.107 1.00 76.75 104 PHE A C 1
ATOM 857 O O . PHE A 1 104 ? 14.265 -4.354 -8.286 1.00 76.75 104 PHE A O 1
ATOM 864 N N . VAL A 1 105 ? 14.088 -2.372 -9.315 1.00 78.69 105 VAL A N 1
ATOM 865 C CA . VAL A 1 105 ? 15.240 -1.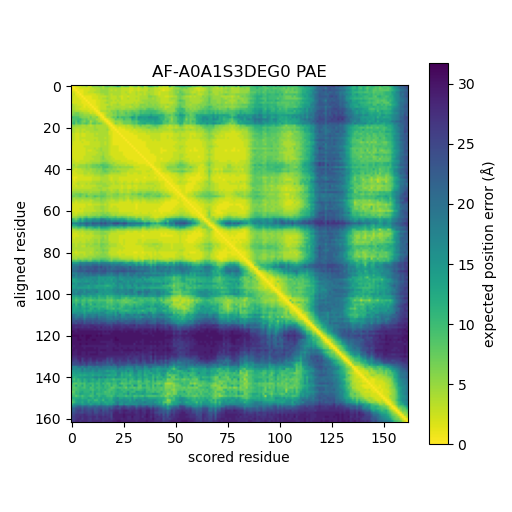795 -8.613 1.00 78.69 105 VAL A CA 1
ATOM 866 C C . VAL A 1 105 ? 14.843 -1.231 -7.252 1.00 78.69 105 VAL A C 1
ATOM 868 O O . VAL A 1 105 ? 15.615 -1.347 -6.307 1.00 78.69 105 VAL A O 1
ATOM 871 N N . GLY A 1 106 ? 13.632 -0.695 -7.098 1.00 74.62 106 GLY A N 1
ATOM 872 C CA . GLY A 1 106 ? 13.266 0.070 -5.900 1.00 74.62 106 GLY A CA 1
ATOM 873 C C . GLY A 1 106 ? 13.340 1.584 -6.098 1.00 74.62 106 GLY A C 1
ATOM 874 O O . GLY A 1 106 ? 13.247 2.329 -5.123 1.00 74.62 106 GLY A O 1
ATOM 875 N N . ASP A 1 107 ? 13.523 2.030 -7.341 1.00 74.62 107 ASP A N 1
ATOM 876 C CA . ASP A 1 107 ? 13.444 3.425 -7.749 1.00 74.62 107 ASP A CA 1
ATOM 877 C C . ASP A 1 107 ? 12.244 3.615 -8.700 1.00 74.62 107 ASP A C 1
ATOM 879 O O . ASP A 1 107 ? 12.230 3.040 -9.794 1.00 74.62 107 ASP A O 1
ATOM 883 N N . PRO A 1 108 ? 11.203 4.357 -8.283 1.00 66.19 108 PRO A N 1
ATOM 884 C CA . PRO A 1 108 ? 10.051 4.659 -9.118 1.00 66.19 108 PRO A CA 1
ATOM 885 C C . PRO A 1 108 ? 10.412 5.522 -10.322 1.00 66.19 108 PRO A C 1
ATOM 887 O O . PRO A 1 108 ? 9.736 5.415 -11.328 1.00 66.19 108 PRO A O 1
ATOM 890 N N . LEU A 1 109 ? 11.453 6.355 -10.243 1.00 65.38 109 LEU A N 1
ATOM 891 C CA . LEU A 1 109 ? 11.837 7.270 -11.324 1.00 65.38 109 LEU A CA 1
ATOM 892 C C . LEU A 1 109 ? 12.771 6.622 -12.349 1.00 65.38 109 LEU A C 1
ATOM 894 O O . LEU A 1 109 ? 13.161 7.273 -13.317 1.00 65.38 109 LEU A O 1
ATOM 898 N N . LEU A 1 110 ? 13.145 5.357 -12.142 1.00 62.22 110 LEU A N 1
ATOM 899 C CA . LEU A 1 110 ? 14.014 4.652 -13.066 1.00 62.22 110 LEU A CA 1
ATOM 900 C C . LEU A 1 110 ? 13.288 4.437 -14.395 1.00 62.22 110 LEU A C 1
ATOM 902 O O . LEU A 1 110 ? 12.327 3.674 -14.482 1.00 62.22 110 LEU A O 1
ATOM 906 N N . PHE A 1 111 ? 13.789 5.104 -15.425 1.00 55.06 111 PHE A N 1
ATOM 907 C CA . PHE A 1 111 ? 13.416 4.843 -16.802 1.00 55.06 111 PHE A CA 1
ATOM 908 C C . PHE A 1 111 ? 14.250 3.671 -17.323 1.00 55.06 111 PHE A C 1
ATOM 910 O O . PHE A 1 111 ? 15.465 3.626 -17.100 1.00 55.06 111 PHE A O 1
ATOM 917 N N . ARG A 1 112 ? 13.605 2.714 -17.991 1.00 57.44 112 ARG A N 1
ATOM 918 C CA . ARG A 1 112 ? 14.295 1.661 -18.731 1.00 57.44 112 ARG A CA 1
ATOM 919 C C . ARG A 1 112 ? 13.789 1.652 -20.157 1.00 57.44 112 ARG A C 1
ATOM 921 O O . ARG A 1 112 ? 12.595 1.502 -20.387 1.00 57.44 112 ARG A O 1
ATOM 928 N N . ASP A 1 113 ? 14.724 1.768 -21.087 1.00 50.75 113 ASP A N 1
ATOM 929 C CA . ASP A 1 113 ? 14.452 1.515 -22.490 1.00 50.75 113 ASP A CA 1
ATOM 930 C C . ASP A 1 113 ? 14.198 0.012 -22.661 1.00 50.75 113 ASP A C 1
ATOM 932 O O . ASP A 1 113 ? 15.104 -0.815 -22.521 1.00 50.75 113 ASP A O 1
ATOM 936 N N . VAL A 1 114 ? 12.938 -0.346 -22.903 1.00 49.72 114 VAL A N 1
ATOM 937 C CA . VAL A 1 114 ? 12.562 -1.673 -23.391 1.00 49.72 114 VAL A CA 1
ATOM 938 C C . VAL A 1 114 ? 12.661 -1.602 -24.909 1.00 49.72 114 VAL A C 1
ATOM 940 O O . VAL A 1 114 ? 11.702 -1.246 -25.588 1.00 49.72 114 VAL A O 1
ATOM 943 N N . GLU A 1 115 ? 13.846 -1.863 -25.459 1.00 48.75 115 GLU A N 1
ATOM 944 C CA . GLU A 1 115 ? 13.942 -2.107 -26.898 1.00 48.75 115 GLU A CA 1
ATOM 945 C C . GLU A 1 115 ? 13.261 -3.448 -27.200 1.00 48.75 115 GLU A C 1
ATOM 947 O O . GLU A 1 115 ? 13.578 -4.458 -26.561 1.00 48.75 115 GLU A O 1
ATOM 952 N N . GLU A 1 116 ? 12.321 -3.461 -28.156 1.00 42.78 116 GLU A N 1
ATOM 953 C CA . GLU A 1 116 ? 11.767 -4.698 -28.715 1.00 42.78 116 GLU A CA 1
ATOM 954 C C . GLU A 1 116 ? 12.941 -5.593 -29.114 1.00 42.78 116 GLU A C 1
ATOM 956 O O . GLU A 1 116 ? 13.711 -5.276 -30.024 1.00 42.78 116 GLU A O 1
ATOM 961 N N . VAL A 1 117 ? 13.111 -6.705 -28.396 1.00 43.19 117 VAL A N 1
ATOM 962 C CA . VAL A 1 117 ? 14.179 -7.659 -28.681 1.00 43.19 117 VAL A CA 1
ATOM 963 C C . VAL A 1 117 ? 13.790 -8.416 -29.944 1.00 43.19 117 VAL A C 1
ATOM 965 O O . VAL A 1 117 ? 13.276 -9.536 -29.898 1.00 43.19 117 VAL A O 1
ATOM 968 N N . ASP A 1 118 ? 14.066 -7.810 -31.095 1.00 36.03 118 ASP A N 1
ATOM 969 C CA . ASP A 1 118 ? 14.162 -8.546 -32.341 1.00 36.03 118 ASP A CA 1
ATOM 970 C C . ASP A 1 118 ? 15.289 -9.573 -32.152 1.00 36.03 118 ASP A C 1
ATOM 972 O O . ASP A 1 118 ? 16.340 -9.289 -31.573 1.00 36.03 118 ASP A O 1
ATOM 976 N N . THR A 1 119 ? 15.044 -10.826 -32.522 1.00 41.75 119 THR A N 1
ATOM 977 C CA . THR A 1 119 ? 15.657 -12.023 -31.905 1.00 41.75 119 THR A CA 1
ATOM 978 C C . THR A 1 119 ? 17.144 -12.262 -32.238 1.00 41.75 119 THR A C 1
ATOM 980 O O . THR A 1 119 ? 17.629 -13.395 -32.220 1.00 41.75 119 THR A O 1
ATOM 983 N N . LYS A 1 120 ? 17.917 -11.223 -32.548 1.00 40.41 120 LYS A N 1
ATOM 984 C CA . LYS A 1 120 ? 19.349 -11.284 -32.849 1.00 40.41 120 LYS A CA 1
ATOM 985 C C . LYS A 1 120 ? 20.095 -10.323 -31.938 1.00 40.41 120 LYS A C 1
ATOM 987 O O . LYS A 1 120 ? 20.268 -9.153 -32.245 1.00 40.41 120 LYS A O 1
ATOM 992 N N . GLY A 1 121 ? 20.507 -10.862 -30.795 1.00 41.06 121 GLY A N 1
ATOM 993 C CA . GLY A 1 121 ? 21.065 -10.106 -29.688 1.00 41.06 121 GLY A CA 1
ATOM 994 C C . GLY A 1 121 ? 22.199 -9.153 -30.054 1.00 41.06 121 GLY A C 1
ATOM 995 O O . GLY A 1 121 ? 23.146 -9.518 -30.746 1.00 41.06 121 GLY A O 1
ATOM 996 N N . MET A 1 122 ? 22.133 -7.965 -29.465 1.00 29.12 122 MET A N 1
ATOM 997 C CA . MET A 1 122 ? 23.289 -7.196 -29.030 1.00 29.12 122 MET A CA 1
ATOM 998 C C . MET A 1 122 ? 22.809 -6.213 -27.958 1.00 29.12 122 MET A C 1
ATOM 1000 O O . MET A 1 122 ? 21.838 -5.502 -28.171 1.00 29.12 122 MET A O 1
ATOM 1004 N N . PHE A 1 123 ? 23.446 -6.216 -26.787 1.00 32.22 123 PHE A N 1
ATOM 1005 C CA . PHE A 1 123 ? 23.156 -5.274 -25.704 1.00 32.22 123 PHE A CA 1
ATOM 1006 C C . PHE A 1 123 ? 24.089 -4.070 -25.855 1.00 32.22 123 PHE A C 1
ATOM 1008 O O . PHE A 1 123 ? 25.308 -4.234 -25.769 1.00 32.22 123 PHE A O 1
ATOM 1015 N N . THR A 1 124 ? 23.543 -2.873 -26.066 1.00 31.55 124 THR A N 1
ATOM 1016 C CA . THR A 1 124 ? 24.297 -1.613 -25.979 1.00 31.55 124 THR A CA 1
ATOM 1017 C C . THR A 1 124 ? 23.544 -0.613 -25.116 1.00 31.55 124 THR A C 1
ATOM 1019 O O . THR A 1 124 ? 22.348 -0.422 -25.284 1.00 31.55 124 THR A O 1
ATOM 1022 N N . ILE A 1 125 ? 24.261 0.016 -24.182 1.00 33.69 125 ILE A N 1
ATOM 1023 C CA . ILE A 1 125 ? 23.739 1.039 -23.270 1.00 33.69 125 ILE A CA 1
ATOM 1024 C C . ILE A 1 125 ? 23.771 2.385 -24.010 1.00 33.69 125 ILE A C 1
ATOM 1026 O O . ILE A 1 125 ? 24.857 2.846 -24.365 1.00 33.69 125 ILE A O 1
ATOM 1030 N N . GLY A 1 126 ? 22.608 2.994 -24.251 1.00 32.19 126 GLY A N 1
ATOM 1031 C CA . GLY A 1 126 ? 22.466 4.345 -24.809 1.00 32.19 126 GLY A CA 1
ATOM 1032 C C . GLY A 1 126 ? 21.831 5.306 -23.799 1.00 32.19 126 GLY A C 1
ATOM 1033 O O . GLY A 1 126 ? 20.958 4.905 -23.039 1.00 32.19 126 GLY A O 1
ATOM 1034 N N . GLU A 1 127 ? 22.285 6.563 -23.756 1.00 34.59 127 GLU A N 1
ATOM 1035 C CA . GLU A 1 127 ? 21.745 7.604 -22.868 1.00 34.59 127 GLU A CA 1
ATOM 1036 C C . GLU A 1 127 ? 20.701 8.514 -23.553 1.00 34.59 127 GLU A C 1
ATOM 1038 O O . GLU A 1 127 ? 20.972 9.099 -24.599 1.00 34.59 127 GLU A O 1
ATOM 1043 N N . ARG A 1 128 ? 19.583 8.703 -22.829 1.00 41.59 128 ARG A N 1
ATOM 1044 C CA . ARG A 1 128 ? 18.751 9.910 -22.581 1.00 41.59 128 ARG A CA 1
ATOM 1045 C C . ARG A 1 128 ? 18.055 10.636 -23.749 1.00 41.59 128 ARG A C 1
ATOM 1047 O O . ARG A 1 128 ? 18.681 11.304 -24.564 1.00 41.59 128 ARG A O 1
ATOM 1054 N N . GLY A 1 129 ? 16.724 10.734 -23.624 1.00 33.03 129 GLY A N 1
ATOM 1055 C CA . GLY A 1 129 ? 15.899 11.828 -24.152 1.00 33.03 129 GLY A CA 1
ATOM 1056 C C . GLY A 1 129 ? 14.998 12.426 -23.060 1.00 33.03 129 GLY A C 1
ATOM 1057 O O . GLY A 1 129 ? 14.337 11.695 -22.332 1.00 33.03 129 GLY A O 1
ATOM 1058 N N . GLU A 1 130 ? 15.002 13.755 -22.914 1.00 40.12 130 GLU A N 1
ATOM 1059 C CA . GLU A 1 130 ? 14.076 14.509 -22.056 1.00 40.12 130 GLU A CA 1
ATOM 1060 C C . GLU A 1 130 ? 12.727 14.687 -22.768 1.00 40.12 130 GLU A C 1
ATOM 1062 O O . GLU A 1 130 ? 12.615 15.457 -23.719 1.00 40.12 130 GLU A O 1
ATOM 1067 N N . GLY A 1 131 ? 11.702 13.984 -22.299 1.00 36.34 131 GLY A N 1
ATOM 1068 C CA . GLY A 1 131 ? 10.309 14.150 -22.708 1.00 36.34 131 GLY A CA 1
ATOM 1069 C C . GLY A 1 131 ? 9.400 13.602 -21.6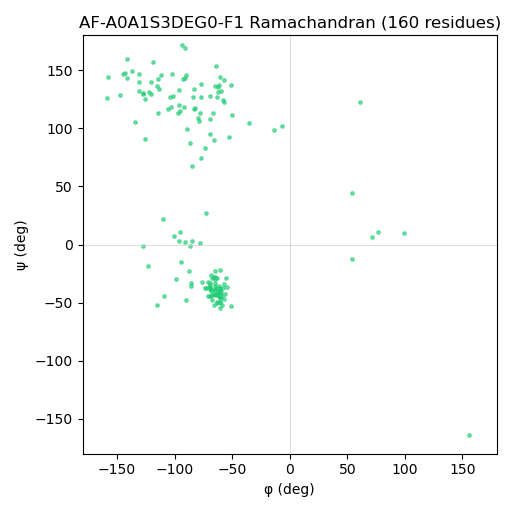11 1.00 36.34 131 GLY A C 1
ATOM 1070 O O . GLY A 1 131 ? 9.799 12.664 -20.926 1.00 36.34 131 GLY A O 1
ATOM 1071 N N . ASP A 1 132 ? 8.254 14.255 -21.404 1.00 37.97 132 ASP A N 1
ATOM 1072 C CA . ASP A 1 132 ? 7.255 14.061 -20.337 1.00 37.97 132 ASP A CA 1
ATOM 1073 C C . ASP A 1 132 ? 7.408 12.764 -19.521 1.00 37.97 132 ASP A C 1
ATOM 1075 O O . ASP A 1 132 ? 7.020 11.664 -19.915 1.00 37.97 132 ASP A O 1
ATOM 1079 N N . VAL A 1 133 ? 8.046 12.937 -18.361 1.00 44.66 133 VAL A N 1
ATOM 1080 C CA . VAL A 1 133 ? 8.701 11.887 -17.576 1.00 44.66 133 VAL A CA 1
ATOM 1081 C C . VAL A 1 133 ? 7.689 11.173 -16.675 1.00 44.66 133 VAL A C 1
ATOM 1083 O O . VAL A 1 133 ? 7.716 11.299 -15.451 1.00 44.66 133 VAL A O 1
ATOM 1086 N N . GLU A 1 134 ? 6.755 10.431 -17.265 1.00 45.94 134 GLU A N 1
ATOM 1087 C CA . GLU A 1 134 ? 5.985 9.445 -16.506 1.00 45.94 134 GLU A CA 1
ATOM 1088 C C . GLU A 1 134 ? 6.837 8.191 -16.307 1.00 45.94 134 GLU A C 1
ATOM 1090 O O . GLU A 1 134 ? 7.065 7.420 -17.234 1.00 45.94 134 GLU A O 1
ATOM 1095 N N . ALA A 1 135 ? 7.313 8.016 -15.077 1.00 49.59 135 ALA A N 1
ATOM 1096 C CA . ALA A 1 135 ? 8.068 6.875 -14.577 1.00 49.59 135 ALA A CA 1
ATOM 1097 C C . ALA A 1 135 ? 7.646 5.505 -15.169 1.00 49.59 135 ALA A C 1
ATOM 1099 O O . ALA A 1 135 ? 6.648 4.913 -14.752 1.00 49.59 135 ALA A O 1
ATOM 1100 N N . GLU A 1 136 ? 8.453 4.968 -16.090 1.00 54.47 136 GLU A N 1
ATOM 1101 C CA . GLU A 1 136 ? 8.240 3.671 -16.760 1.00 54.47 136 GLU A CA 1
ATOM 1102 C C . GLU A 1 136 ? 8.153 2.508 -15.754 1.00 54.47 136 GLU A C 1
ATOM 1104 O O . GLU A 1 136 ? 7.294 1.642 -15.871 1.00 54.47 136 GLU A O 1
ATOM 1109 N N . SER A 1 137 ? 8.951 2.554 -14.680 1.00 55.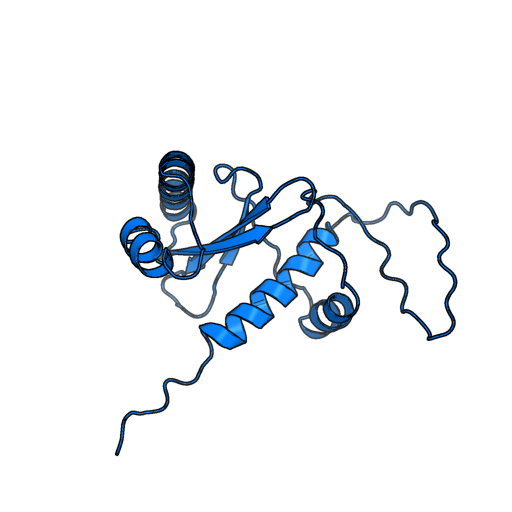66 137 SER A N 1
ATOM 1110 C CA . SER A 1 137 ? 8.915 1.592 -13.562 1.00 55.66 137 SER A CA 1
ATOM 1111 C C . SER A 1 137 ? 7.511 1.463 -12.945 1.00 55.66 137 SER A C 1
ATOM 1113 O O . SER A 1 137 ? 7.074 0.377 -12.573 1.00 55.66 137 SER A O 1
ATOM 1115 N N . ILE A 1 138 ? 6.762 2.571 -12.867 1.00 60.00 138 ILE A N 1
ATOM 1116 C CA . ILE A 1 138 ? 5.381 2.569 -12.368 1.00 60.00 138 ILE A CA 1
ATOM 1117 C C . ILE A 1 138 ? 4.442 1.932 -13.403 1.00 60.00 138 ILE A C 1
ATOM 1119 O O . ILE A 1 138 ? 3.545 1.177 -13.023 1.00 60.00 138 ILE A O 1
ATOM 1123 N N . LYS A 1 139 ? 4.671 2.177 -14.701 1.00 61.66 139 LYS A N 1
ATOM 1124 C CA . LYS A 1 139 ? 3.923 1.532 -15.793 1.00 61.66 139 LYS A CA 1
ATOM 1125 C C . LYS A 1 139 ? 4.166 0.022 -15.844 1.00 61.66 139 LYS A C 1
ATOM 1127 O O . LYS A 1 139 ? 3.230 -0.698 -16.161 1.00 61.66 139 LYS A O 1
ATOM 1132 N N . GLU A 1 140 ? 5.359 -0.456 -15.488 1.00 63.34 140 GLU A N 1
ATOM 1133 C CA . GLU A 1 140 ? 5.696 -1.889 -15.399 1.00 63.34 140 GLU A CA 1
ATOM 1134 C C . GLU A 1 140 ? 5.016 -2.594 -14.212 1.00 63.34 140 GLU A C 1
ATOM 1136 O O . GLU A 1 140 ? 4.659 -3.768 -14.306 1.00 63.34 140 GLU A O 1
ATOM 1141 N N . MET A 1 141 ? 4.782 -1.895 -13.096 1.00 65.94 141 MET A N 1
ATOM 1142 C CA . MET A 1 141 ? 4.104 -2.481 -11.929 1.00 65.94 141 MET A CA 1
ATOM 1143 C C . MET A 1 141 ? 2.618 -2.748 -12.190 1.00 65.94 141 MET A C 1
ATOM 1145 O O . MET A 1 141 ? 2.059 -3.731 -11.706 1.00 65.94 141 MET A O 1
ATOM 1149 N N . VAL A 1 142 ? 1.963 -1.866 -12.945 1.00 68.94 142 VAL A N 1
ATOM 1150 C CA . VAL A 1 142 ? 0.539 -1.957 -13.299 1.00 68.94 142 VAL A CA 1
ATOM 1151 C C . VAL A 1 142 ? 0.134 -3.325 -13.883 1.00 68.94 142 VAL A C 1
ATOM 1153 O O . VAL A 1 142 ? -0.818 -3.916 -13.372 1.00 68.94 142 VAL A O 1
ATOM 1156 N N . PRO A 1 143 ? 0.798 -3.862 -14.919 1.00 67.19 143 PRO A N 1
ATOM 1157 C CA . PRO A 1 143 ? 0.448 -5.142 -15.522 1.00 67.19 143 PRO A CA 1
ATOM 1158 C C . PRO A 1 143 ? 0.739 -6.331 -14.604 1.00 67.19 143 PRO A C 1
ATOM 1160 O O . PRO A 1 143 ? -0.045 -7.276 -14.612 1.00 67.19 143 PRO A O 1
ATOM 1163 N N . GLU A 1 144 ? 1.780 -6.290 -13.765 1.00 68.25 144 GLU A N 1
ATOM 1164 C CA . GLU A 1 144 ? 2.019 -7.343 -12.766 1.00 68.25 144 GLU A CA 1
ATOM 1165 C C . GLU A 1 144 ? 0.916 -7.346 -11.690 1.00 68.25 144 GLU A C 1
ATOM 1167 O O . GLU A 1 144 ? 0.359 -8.395 -11.348 1.00 68.25 144 GLU A O 1
ATOM 1172 N N . ILE A 1 145 ? 0.513 -6.158 -11.224 1.00 68.31 145 ILE A N 1
ATOM 1173 C CA . ILE A 1 145 ? -0.626 -5.978 -10.313 1.00 68.31 145 ILE A CA 1
ATOM 1174 C C . ILE A 1 145 ? -1.923 -6.476 -10.965 1.00 68.31 145 ILE A C 1
ATOM 1176 O O . ILE A 1 145 ? -2.688 -7.197 -10.323 1.00 68.31 145 ILE A O 1
ATOM 1180 N N . GLU A 1 146 ? -2.167 -6.139 -12.233 1.00 69.12 146 GLU A N 1
ATOM 1181 C CA . GLU A 1 146 ? -3.360 -6.546 -12.982 1.00 69.12 146 GLU A CA 1
ATOM 1182 C C . GLU A 1 146 ? -3.371 -8.057 -13.274 1.00 69.12 146 GLU A C 1
ATOM 1184 O O . GLU A 1 146 ? -4.412 -8.704 -13.148 1.00 69.12 146 GLU A O 1
ATOM 1189 N N . GLN A 1 147 ? -2.222 -8.666 -13.578 1.00 67.44 147 GLN A N 1
ATOM 1190 C CA . GLN A 1 147 ? -2.102 -10.112 -13.766 1.00 67.44 147 GLN A CA 1
ATOM 1191 C C . GLN A 1 147 ? -2.430 -10.861 -12.470 1.00 67.44 147 GLN A C 1
ATOM 1193 O O . GLN A 1 147 ? -3.267 -11.768 -12.467 1.00 67.44 147 GLN A O 1
ATOM 1198 N N . VAL A 1 148 ? -1.819 -10.466 -11.348 1.00 66.56 148 VAL A N 1
ATOM 1199 C CA . VAL A 1 148 ? -2.102 -11.074 -10.040 1.00 66.56 148 VAL A CA 1
ATOM 1200 C C . VAL A 1 148 ? -3.545 -10.796 -9.616 1.00 66.56 148 VAL A C 1
ATOM 1202 O O . VAL A 1 148 ? -4.195 -11.673 -9.038 1.00 66.56 148 VAL A O 1
ATOM 1205 N N . ARG A 1 149 ? -4.087 -9.616 -9.938 1.00 66.56 149 ARG A N 1
ATOM 1206 C CA . ARG A 1 149 ? -5.494 -9.285 -9.702 1.00 66.56 149 ARG A CA 1
ATOM 1207 C C . ARG A 1 149 ? -6.418 -10.253 -10.431 1.00 66.56 149 ARG A C 1
ATOM 1209 O O . ARG A 1 149 ? -7.279 -10.833 -9.771 1.00 66.56 149 ARG A O 1
ATOM 1216 N N . ARG A 1 150 ? -6.234 -10.459 -11.738 1.00 65.06 150 ARG A 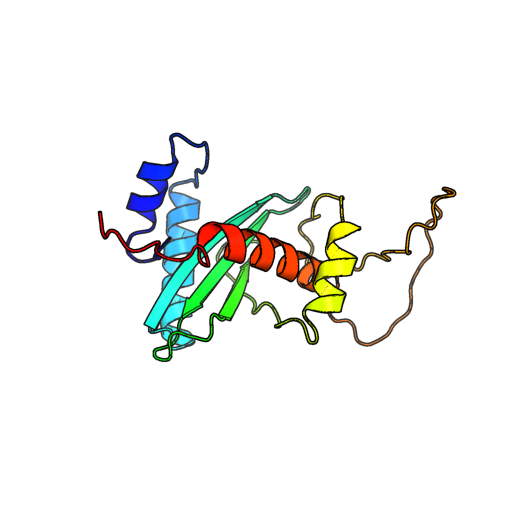N 1
ATOM 1217 C CA . ARG A 1 150 ? -7.069 -11.378 -12.528 1.00 65.06 150 ARG A CA 1
ATOM 1218 C C . ARG A 1 150 ? -7.057 -12.787 -11.944 1.00 65.06 150 ARG A C 1
ATOM 1220 O O . ARG A 1 150 ? -8.103 -13.411 -11.799 1.00 65.06 150 ARG A O 1
ATOM 1227 N N . LEU A 1 151 ? -5.879 -13.258 -11.534 1.00 63.78 151 LEU A N 1
ATOM 1228 C CA . LEU A 1 151 ? -5.710 -14.588 -10.950 1.00 63.78 151 LEU A CA 1
ATOM 1229 C C . LEU A 1 151 ? -6.351 -14.731 -9.560 1.00 63.78 151 LEU A C 1
ATOM 1231 O O . LEU A 1 151 ? -6.878 -15.796 -9.246 1.00 63.78 151 LEU A O 1
ATOM 1235 N N . ARG A 1 152 ? -6.303 -13.692 -8.713 1.00 61.78 152 ARG A N 1
ATOM 1236 C CA . ARG A 1 152 ? -6.756 -13.780 -7.310 1.00 61.78 152 ARG A CA 1
ATOM 1237 C C . ARG A 1 152 ? -8.160 -13.249 -7.040 1.00 61.78 152 ARG A C 1
ATOM 1239 O O . ARG A 1 152 ? -8.794 -13.714 -6.097 1.00 61.78 152 ARG A O 1
ATOM 1246 N N . TYR A 1 153 ? -8.629 -12.266 -7.801 1.00 57.88 153 TYR A N 1
ATOM 1247 C CA . TYR A 1 153 ? -9.842 -11.507 -7.479 1.00 57.88 153 TYR A CA 1
ATOM 1248 C C . TYR A 1 153 ? -10.912 -11.530 -8.578 1.00 57.88 153 TYR A C 1
ATOM 1250 O O . TYR A 1 153 ? -12.068 -11.279 -8.243 1.00 57.88 153 TYR A O 1
ATOM 1258 N N . ASP A 1 154 ? -10.569 -11.880 -9.824 1.00 58.25 154 ASP A N 1
ATOM 1259 C CA . ASP A 1 154 ? -11.542 -12.018 -10.927 1.00 58.25 154 ASP A CA 1
ATOM 1260 C C . ASP A 1 154 ? -11.931 -13.481 -11.210 1.00 58.25 154 ASP A C 1
ATOM 1262 O O . ASP A 1 154 ? -12.653 -13.760 -12.168 1.00 58.25 154 ASP A O 1
ATOM 1266 N N . SER A 1 155 ? -11.501 -14.433 -10.369 1.00 43.03 155 SER A N 1
ATOM 1267 C CA . SER A 1 155 ? -12.011 -15.804 -10.450 1.00 43.03 155 SER A CA 1
ATOM 1268 C C . SER A 1 155 ? -13.538 -15.761 -10.304 1.00 43.03 155 SER A C 1
ATOM 1270 O O . SER A 1 155 ? -14.031 -15.233 -9.296 1.00 43.03 155 SER A O 1
ATOM 1272 N N . PRO A 1 156 ? -14.313 -16.279 -11.279 1.00 42.09 156 PRO A N 1
ATOM 1273 C CA . PRO A 1 156 ? -15.751 -16.343 -11.134 1.00 42.09 156 PRO A CA 1
ATOM 1274 C C . PRO A 1 156 ? -16.005 -17.164 -9.882 1.00 42.09 156 PRO A C 1
ATOM 1276 O O . PRO A 1 156 ? -15.533 -18.300 -9.783 1.00 42.09 156 PRO A O 1
ATOM 1279 N N . ARG A 1 157 ? -16.755 -16.605 -8.927 1.00 42.97 157 ARG A N 1
ATOM 1280 C CA . ARG A 1 157 ? -17.461 -17.418 -7.940 1.00 42.97 157 ARG A CA 1
ATOM 1281 C C . ARG A 1 157 ? -18.277 -18.424 -8.742 1.00 42.97 157 ARG A C 1
ATOM 1283 O O . ARG A 1 157 ? -19.377 -18.118 -9.195 1.00 42.97 157 ARG A O 1
ATOM 1290 N N . THR A 1 158 ? -17.695 -19.594 -8.978 1.00 39.31 158 THR A N 1
ATOM 1291 C CA . THR A 1 158 ? -18.383 -20.726 -9.567 1.00 39.31 158 THR A CA 1
ATOM 1292 C C . THR A 1 158 ? -19.344 -21.159 -8.487 1.00 39.31 158 THR A C 1
ATOM 1294 O O . THR A 1 158 ? -18.970 -21.763 -7.487 1.00 39.31 158 THR A O 1
ATOM 1297 N N . ILE A 1 159 ? -20.552 -20.635 -8.647 1.00 40.66 159 ILE A N 1
ATOM 1298 C CA . ILE A 1 159 ? -21.837 -21.138 -8.204 1.00 40.66 159 ILE A CA 1
ATOM 1299 C C . ILE A 1 159 ? -21.674 -22.544 -7.615 1.00 40.66 159 ILE A C 1
ATOM 1301 O O . ILE A 1 159 ? -21.549 -23.522 -8.349 1.00 40.66 159 ILE A O 1
ATOM 1305 N N . LEU A 1 160 ? -21.673 -22.635 -6.284 1.00 37.44 160 LEU A N 1
ATOM 1306 C CA . LEU A 1 160 ? -22.024 -23.872 -5.603 1.00 37.44 160 LEU A CA 1
ATOM 1307 C C . LEU A 1 160 ? -23.504 -24.118 -5.903 1.00 37.44 160 LEU A C 1
ATOM 1309 O O . LEU A 1 160 ? -24.374 -23.612 -5.205 1.00 37.44 160 LEU A O 1
ATOM 1313 N N . ASN A 1 161 ? -23.767 -24.827 -6.996 1.00 37.78 161 ASN A N 1
ATOM 1314 C CA . ASN A 1 161 ? -25.002 -25.555 -7.236 1.00 37.78 161 ASN A CA 1
ATOM 1315 C C . ASN A 1 161 ? -24.594 -26.933 -7.758 1.00 37.78 161 ASN A C 1
ATOM 1317 O O . ASN A 1 161 ? -24.147 -27.065 -8.898 1.00 37.78 161 ASN A O 1
ATOM 1321 N N . GLY A 1 162 ? -24.725 -27.926 -6.884 1.00 38.16 162 GLY A N 1
ATOM 1322 C CA . GLY A 1 162 ? -24.445 -29.339 -7.109 1.00 38.16 162 GLY A CA 1
ATOM 1323 C C . GLY A 1 162 ? -24.631 -30.093 -5.809 1.00 38.16 162 GLY A C 1
ATOM 1324 O O . GLY A 1 162 ? -23.720 -29.979 -4.963 1.00 38.16 162 GLY A O 1
#

Organism: Diaphorina citri (NCBI:txid121845)

Nearest PDB structures (foldseek):
  8j07-assembly1_N  TM=9.013E-01  e=4.576E-10  Homo sapiens
  8j07-assembly1_p  TM=9.080E-01  e=1.265E-09  Homo sapiens
  8j07-assembly1_o  TM=7.738E-01  e=6.955E-10  Homo sapiens
  8x2u-assembly1_P  TM=8.587E-01  e=1.027E-08  Mus musculus
  8x2u-assembly1_d  TM=8.871E-01  e=7.849E-08  Mus musculus

Foldseek 3Di:
DWLVCVVVVQVVCVVVVQDDPPVLNVLLSVLQVVVCVVVVFPTKAFDGWQDAPAFIKTKIWGHHPVRPDIWIWIDRRSRDTDTLDDPPDPVVLQVLLVQPPDGHHSDQQDDDDSDPCPPDDDDDDDDDDDDDRRRVSSSNVNNVSVVVCCVPPVDPPPDPDD

Secondary structure (DSSP, 8-state):
-BSTTHHHHHHHHGGGT----HHHHHHHHHHHHHHHHHTT-SEEEEEEEE--SS-PEEEEEEE-TTSS-EEEEEESSSSS-EEPPPPS-HHHHHHHHHH--SPP-S-TT---------SS----------S----HHHHHHHHHHHHHHHHHH-S-------

InterPro domains:
  IPR006802 Radial spokehead-like protein [PF04712] (5-60)
  IPR055316 Radial spoke head protein 9 homolog [PTHR22069] (1-150)